Protein AF-A0A3D1R5E0-F1 (afdb_monomer)

Structure (mmCIF, N/CA/C/O backbone):
data_AF-A0A3D1R5E0-F1
#
_entry.id   AF-A0A3D1R5E0-F1
#
loop_
_atom_site.group_PDB
_atom_site.id
_atom_site.type_symbol
_atom_site.label_atom_id
_atom_site.label_alt_id
_atom_site.label_comp_id
_atom_site.label_asym_id
_atom_site.label_entity_id
_atom_site.label_seq_id
_atom_site.pdbx_PDB_ins_code
_atom_site.Cartn_x
_atom_site.Cartn_y
_atom_site.Cartn_z
_atom_site.occupancy
_atom_site.B_iso_or_equiv
_atom_site.auth_seq_id
_atom_site.auth_comp_id
_atom_site.auth_asym_id
_atom_site.auth_atom_id
_atom_site.pdbx_PDB_model_num
ATOM 1 N N . THR A 1 1 ? -7.845 7.059 -3.679 1.00 91.38 1 THR A N 1
ATOM 2 C CA . THR A 1 1 ? -7.155 5.877 -4.218 1.00 91.38 1 THR A CA 1
ATOM 3 C C . THR A 1 1 ? -5.954 6.340 -5.007 1.00 91.38 1 THR A C 1
ATOM 5 O O . THR A 1 1 ? -5.995 7.452 -5.531 1.00 91.38 1 THR A O 1
ATOM 8 N N . ASP A 1 2 ? -4.879 5.566 -4.995 1.00 95.75 2 ASP A N 1
ATOM 9 C CA . ASP A 1 2 ? -3.720 5.741 -5.865 1.00 95.75 2 ASP A CA 1
ATOM 10 C C . ASP A 1 2 ? -4.049 5.232 -7.274 1.00 95.75 2 ASP A C 1
ATOM 12 O O . ASP A 1 2 ? -4.647 4.167 -7.425 1.00 95.75 2 ASP A O 1
ATOM 16 N N . ALA A 1 3 ? -3.702 6.009 -8.299 1.00 94.62 3 ALA A N 1
ATOM 17 C CA . ALA A 1 3 ? -4.112 5.721 -9.674 1.00 94.62 3 ALA A CA 1
ATOM 18 C C . ALA A 1 3 ? -3.322 4.567 -10.308 1.00 94.62 3 ALA A C 1
ATOM 20 O O . ALA A 1 3 ? -3.848 3.887 -11.183 1.00 94.62 3 ALA A O 1
ATOM 21 N N . LEU A 1 4 ? -2.079 4.347 -9.870 1.00 95.69 4 LEU A N 1
ATOM 22 C CA . LEU A 1 4 ? -1.214 3.314 -10.431 1.00 95.69 4 LEU A CA 1
ATOM 23 C C . LEU A 1 4 ? -1.547 1.932 -9.866 1.00 95.69 4 LEU A C 1
ATOM 25 O O . LEU A 1 4 ? -1.655 0.964 -10.612 1.00 95.69 4 LEU A O 1
ATOM 29 N N . THR A 1 5 ? -1.685 1.855 -8.544 1.00 96.62 5 THR A N 1
ATOM 30 C CA . THR A 1 5 ? -1.750 0.590 -7.797 1.00 96.62 5 THR A CA 1
ATOM 31 C C . THR A 1 5 ? -3.164 0.195 -7.374 1.00 96.62 5 THR A C 1
ATOM 33 O O . THR A 1 5 ? -3.397 -0.949 -7.000 1.00 96.62 5 THR A O 1
ATOM 36 N N . GLY A 1 6 ? -4.118 1.131 -7.386 1.00 95.81 6 GLY A N 1
ATOM 37 C CA . GLY A 1 6 ? -5.492 0.887 -6.944 1.00 95.81 6 GLY A CA 1
ATOM 38 C C . GLY A 1 6 ? -5.680 0.783 -5.423 1.00 95.81 6 GLY A C 1
ATOM 39 O O . GLY A 1 6 ? -6.824 0.714 -4.968 1.00 95.81 6 GLY A O 1
ATOM 40 N N . VAL A 1 7 ? -4.610 0.829 -4.616 1.00 97.31 7 VAL A N 1
ATOM 41 C CA . VAL A 1 7 ? -4.718 0.914 -3.147 1.00 97.31 7 VAL A CA 1
ATOM 42 C C . VAL A 1 7 ? -5.093 2.326 -2.699 1.00 97.31 7 VAL A C 1
ATOM 44 O O . VAL A 1 7 ? -5.198 3.266 -3.493 1.00 97.31 7 VAL A O 1
ATOM 47 N N . PHE A 1 8 ? -5.334 2.525 -1.404 1.00 97.81 8 PHE A N 1
ATOM 48 C CA . PHE A 1 8 ? -5.561 3.871 -0.895 1.00 97.81 8 PHE A CA 1
ATOM 49 C C . PHE A 1 8 ? -4.317 4.749 -1.070 1.00 97.81 8 PHE A C 1
ATOM 51 O O . PHE A 1 8 ? -3.195 4.270 -1.153 1.00 97.81 8 PHE A O 1
ATOM 58 N N . ASN A 1 9 ? -4.522 6.060 -1.157 1.00 96.81 9 ASN A N 1
ATOM 59 C CA . ASN A 1 9 ? -3.411 7.006 -1.212 1.00 96.81 9 ASN A CA 1
ATOM 60 C C . ASN A 1 9 ? -3.106 7.537 0.191 1.00 96.81 9 ASN A C 1
ATOM 62 O O . ASN A 1 9 ? -3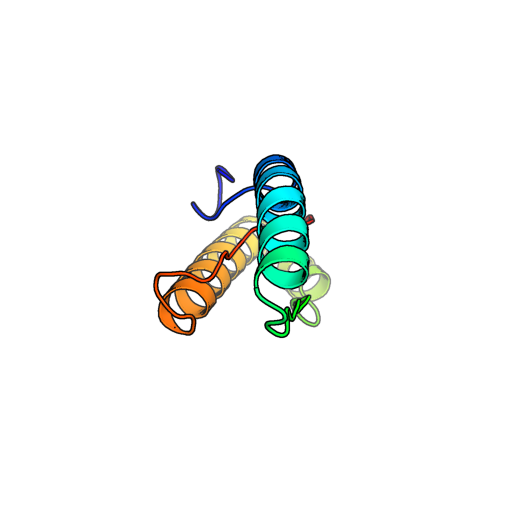.945 7.441 1.092 1.00 96.81 9 ASN A O 1
ATOM 66 N N . ARG A 1 10 ? -1.945 8.177 0.343 1.00 95.81 10 ARG A N 1
ATOM 67 C CA . ARG A 1 10 ? -1.496 8.817 1.586 1.00 95.81 10 ARG A CA 1
ATOM 68 C C . ARG A 1 10 ? -2.573 9.654 2.284 1.00 95.81 10 ARG A C 1
ATOM 70 O O . ARG A 1 10 ? -2.751 9.547 3.491 1.00 95.81 10 ARG A O 1
ATOM 77 N N . ARG A 1 11 ? -3.340 10.457 1.537 1.00 95.19 11 ARG A N 1
ATOM 78 C CA . ARG A 1 11 ? -4.425 11.275 2.109 1.00 95.19 11 ARG A CA 1
ATOM 79 C C . ARG A 1 11 ? -5.491 10.414 2.788 1.00 95.19 11 ARG A C 1
ATOM 81 O O . ARG A 1 11 ? -5.892 10.710 3.905 1.00 95.19 11 ARG A O 1
ATOM 88 N N . HIS A 1 12 ? -5.944 9.357 2.118 1.00 96.25 12 HIS A N 1
ATOM 89 C CA . HIS A 1 12 ? -6.931 8.447 2.691 1.00 96.25 12 HIS A CA 1
ATOM 90 C C . HIS A 1 12 ? -6.364 7.673 3.888 1.00 96.25 12 HIS A C 1
ATOM 92 O O . HIS A 1 12 ? -7.078 7.498 4.871 1.00 96.25 12 HIS A O 1
ATOM 98 N N . LEU A 1 13 ? -5.089 7.264 3.835 1.00 96.44 13 LEU A N 1
ATOM 99 C CA . LEU A 1 13 ? -4.416 6.612 4.960 1.00 96.44 13 LEU A CA 1
ATOM 100 C C . LEU A 1 13 ? -4.491 7.464 6.228 1.00 96.44 13 LEU A C 1
ATOM 102 O O . LEU A 1 13 ? -4.921 6.955 7.255 1.00 96.44 13 LEU A O 1
ATOM 106 N N . PHE A 1 14 ? -4.140 8.751 6.156 1.00 96.44 14 PHE A N 1
ATOM 107 C CA . PHE A 1 14 ? -4.192 9.629 7.329 1.00 96.44 14 PHE A CA 1
ATOM 108 C C . PHE A 1 14 ? -5.606 9.782 7.884 1.00 96.44 14 PHE A C 1
ATOM 110 O O . PHE A 1 14 ? -5.807 9.610 9.083 1.00 96.44 14 PHE A O 1
ATOM 117 N N . SER A 1 15 ? -6.601 9.998 7.018 1.00 96.75 15 SER A N 1
ATOM 118 C CA . SER A 1 15 ? -7.999 10.071 7.460 1.00 96.75 15 SER A CA 1
ATOM 119 C C . SER A 1 15 ? -8.473 8.774 8.128 1.00 96.75 15 SER A C 1
ATOM 121 O O . SER A 1 15 ? -9.251 8.816 9.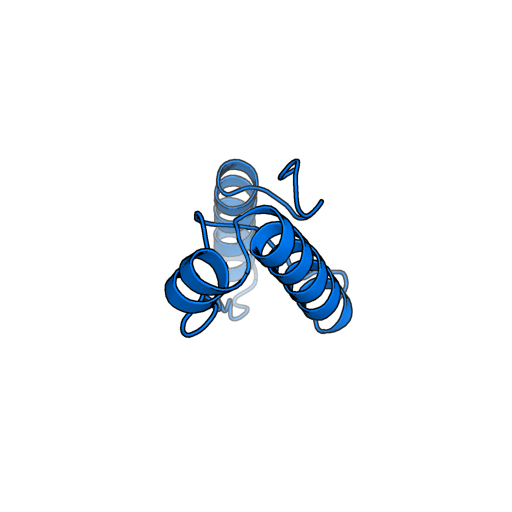076 1.00 96.75 15 SER A O 1
ATOM 123 N N . ARG A 1 16 ? -8.021 7.605 7.655 1.00 96.38 16 ARG A N 1
ATOM 124 C CA . ARG A 1 16 ? -8.330 6.313 8.291 1.00 96.38 16 ARG A CA 1
ATOM 125 C C . ARG A 1 16 ? -7.576 6.125 9.602 1.00 96.38 16 ARG A C 1
ATOM 127 O O . ARG A 1 16 ? -8.168 5.647 10.562 1.00 96.38 16 ARG A O 1
ATOM 134 N N . LEU A 1 17 ? -6.307 6.516 9.655 1.00 96.75 17 LEU A N 1
ATOM 135 C CA . LEU A 1 17 ? -5.462 6.367 10.834 1.00 96.75 17 LEU A CA 1
ATOM 136 C C . LEU A 1 17 ? -6.005 7.172 12.020 1.00 96.75 17 LEU A C 1
ATOM 138 O O . LEU A 1 17 ? -6.060 6.641 13.123 1.00 96.75 17 LEU A O 1
ATOM 142 N N . GLU A 1 18 ? -6.483 8.399 11.794 1.00 97.38 18 GLU A N 1
ATOM 143 C CA . GLU A 1 18 ? -7.155 9.203 12.829 1.00 97.38 18 GLU A CA 1
ATOM 144 C C . GLU A 1 18 ? -8.352 8.460 13.447 1.00 97.38 18 GLU A C 1
ATOM 146 O O . GLU A 1 18 ? -8.506 8.414 14.671 1.00 97.38 18 GLU A O 1
ATOM 151 N N . LEU A 1 19 ? -9.171 7.816 12.608 1.00 96.75 19 LEU A N 1
ATOM 152 C CA . LEU A 1 19 ? -10.323 7.032 13.057 1.00 96.75 19 LEU A CA 1
ATOM 153 C C . LEU A 1 19 ? -9.906 5.769 13.821 1.00 96.75 19 LEU A C 1
ATOM 155 O O . LEU A 1 19 ? -10.499 5.465 14.857 1.00 96.75 19 LEU A O 1
ATOM 159 N N . GLU A 1 20 ? -8.901 5.033 13.338 1.00 96.81 20 GLU A N 1
ATOM 160 C CA . GLU A 1 20 ? -8.433 3.809 14.002 1.00 96.81 20 GLU A CA 1
ATOM 161 C C . GLU A 1 20 ? -7.726 4.110 15.332 1.00 96.81 20 GLU A C 1
ATOM 163 O O . GLU A 1 20 ? -7.904 3.360 16.290 1.00 96.81 20 GLU A O 1
ATOM 168 N N . VAL A 1 21 ? -7.013 5.236 15.451 1.00 97.69 21 VAL A N 1
ATOM 169 C CA . VAL A 1 21 ? -6.448 5.700 16.731 1.00 97.69 21 VAL A CA 1
ATOM 170 C C . VAL A 1 21 ? -7.562 6.002 17.734 1.00 97.69 21 VAL A C 1
ATOM 172 O O . VAL A 1 21 ? -7.532 5.491 18.855 1.00 97.69 21 VAL A O 1
ATOM 175 N N . ALA A 1 22 ? -8.580 6.772 17.334 1.00 97.69 22 ALA A N 1
ATOM 176 C CA . ALA A 1 22 ? -9.718 7.076 18.203 1.00 97.69 22 ALA A CA 1
ATOM 177 C C . ALA A 1 22 ? -10.471 5.801 18.628 1.00 97.69 22 ALA A C 1
ATOM 179 O O . ALA A 1 22 ? -10.892 5.658 19.780 1.00 97.69 22 ALA A O 1
ATOM 180 N N . ARG A 1 23 ? -10.611 4.839 17.710 1.00 96.62 23 ARG A N 1
ATOM 181 C CA . ARG A 1 23 ? -11.217 3.531 17.976 1.00 96.62 23 ARG A CA 1
ATOM 182 C C . ARG A 1 23 ? -10.392 2.715 18.972 1.00 96.62 23 ARG A C 1
ATOM 184 O O . ARG A 1 23 ? -10.959 2.205 19.937 1.00 96.62 23 ARG A O 1
ATOM 191 N N . ALA A 1 24 ? -9.081 2.624 18.767 1.00 97.38 24 ALA A N 1
ATOM 192 C CA . ALA A 1 24 ? -8.162 1.905 19.643 1.00 97.38 24 ALA A CA 1
ATOM 193 C C . ALA A 1 24 ? -8.196 2.456 21.075 1.00 97.38 24 ALA A C 1
ATOM 19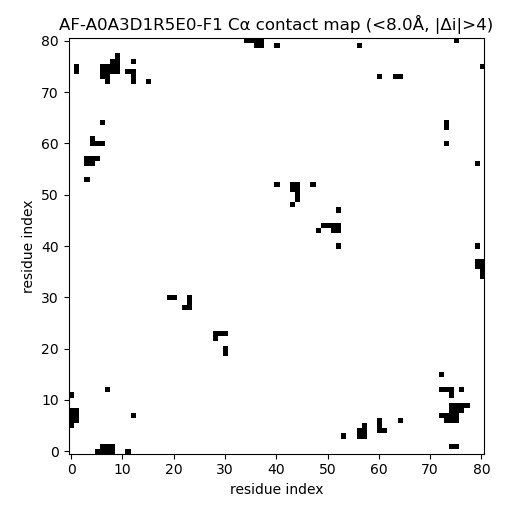5 O O . ALA A 1 24 ? -8.339 1.689 22.026 1.00 97.38 24 ALA A O 1
ATOM 196 N N . GLN A 1 25 ? -8.179 3.784 21.223 1.00 97.25 25 GLN A N 1
ATOM 197 C CA . GLN A 1 25 ? -8.310 4.454 22.519 1.00 97.25 25 GLN A CA 1
ATOM 198 C C . GLN A 1 25 ? -9.657 4.163 23.189 1.00 97.25 25 GLN A C 1
ATOM 200 O O . GLN A 1 25 ? -9.698 3.836 24.372 1.00 97.25 25 GLN A O 1
ATOM 205 N N . ARG A 1 26 ? -10.764 4.242 22.437 1.00 97.69 26 ARG A N 1
ATOM 206 C CA . ARG A 1 26 ? -12.115 4.015 22.971 1.00 97.69 26 ARG A CA 1
ATOM 207 C C . ARG A 1 26 ? -12.323 2.589 23.479 1.00 97.69 26 ARG A C 1
ATOM 209 O O . ARG A 1 26 ? -13.003 2.401 24.483 1.00 97.69 26 ARG A O 1
ATOM 216 N N . PHE A 1 27 ? -11.813 1.596 22.756 1.00 97.62 27 PHE A N 1
ATOM 217 C CA . PHE A 1 27 ? -12.054 0.183 23.057 1.00 97.62 27 PHE A CA 1
ATOM 218 C C . PHE A 1 27 ? -10.894 -0.494 23.798 1.00 97.62 27 PHE A C 1
ATOM 220 O O . PHE A 1 27 ? -11.000 -1.673 24.123 1.00 97.62 27 PHE A O 1
ATOM 227 N N . GLY A 1 28 ? -9.801 0.225 24.074 1.00 96.25 28 GLY A N 1
ATOM 228 C CA . GLY A 1 28 ? -8.622 -0.320 24.753 1.00 96.25 28 GLY A CA 1
ATOM 229 C C . GLY A 1 28 ? -7.905 -1.416 23.954 1.00 96.25 28 GLY A C 1
ATOM 230 O O . GLY A 1 28 ? -7.239 -2.267 24.537 1.00 96.25 28 GLY A O 1
ATOM 231 N N . SER A 1 29 ? -8.071 -1.436 22.630 1.00 95.25 29 SER A N 1
ATOM 232 C CA . SER A 1 29 ? -7.493 -2.447 21.739 1.00 95.25 29 SER A CA 1
ATOM 233 C C . SER A 1 29 ? -6.172 -1.968 21.130 1.00 95.25 29 SER A C 1
ATOM 235 O O . SER A 1 29 ? -6.083 -0.796 20.759 1.00 95.25 29 SER A O 1
ATOM 237 N N . PRO A 1 30 ? -5.168 -2.844 20.943 1.00 95.88 30 PRO A N 1
ATOM 238 C CA . PRO A 1 30 ? -3.914 -2.458 20.306 1.00 95.88 30 PRO A CA 1
ATOM 239 C C . PRO A 1 30 ? -4.121 -2.064 18.836 1.00 95.88 30 PRO A C 1
ATOM 241 O O . PRO A 1 30 ? -4.924 -2.668 18.124 1.00 95.88 30 PRO A O 1
ATOM 244 N N . LEU A 1 31 ? -3.354 -1.070 18.389 1.00 96.75 31 LEU A N 1
ATOM 245 C CA . LEU A 1 31 ? -3.229 -0.652 16.993 1.00 96.75 31 LEU A CA 1
ATOM 246 C C . LEU A 1 31 ? -1.776 -0.848 16.556 1.00 96.75 31 LEU A C 1
ATOM 248 O O . LEU A 1 31 ? -0.852 -0.556 17.315 1.00 96.75 31 LEU A O 1
ATOM 252 N N . SER A 1 32 ? -1.568 -1.325 15.334 1.00 96.62 32 SER A N 1
ATOM 253 C CA . SER A 1 32 ? -0.240 -1.495 14.745 1.00 96.62 32 SER A CA 1
ATOM 254 C C . SER A 1 32 ? -0.197 -0.866 13.361 1.00 96.62 32 SER A C 1
ATOM 256 O O . SER A 1 32 ? -1.198 -0.849 12.648 1.00 96.62 32 SER A O 1
ATOM 258 N N . VAL A 1 33 ? 0.973 -0.352 12.993 1.00 96.62 33 VAL A N 1
ATOM 259 C CA . VAL A 1 33 ? 1.254 0.216 11.674 1.00 96.62 33 VAL A CA 1
ATOM 260 C C . VAL A 1 33 ? 2.523 -0.445 11.157 1.00 96.62 33 VAL A C 1
ATOM 262 O O . VAL A 1 33 ? 3.500 -0.559 11.897 1.00 96.62 33 VAL A O 1
ATOM 265 N N . ALA A 1 34 ? 2.498 -0.879 9.902 1.00 96.19 34 ALA A N 1
ATOM 266 C CA . ALA A 1 34 ? 3.666 -1.373 9.190 1.00 96.19 34 ALA A CA 1
ATOM 267 C C . ALA A 1 34 ? 3.946 -0.435 8.017 1.00 96.19 34 ALA A C 1
ATOM 269 O O . ALA A 1 34 ? 3.034 -0.108 7.258 1.00 96.19 3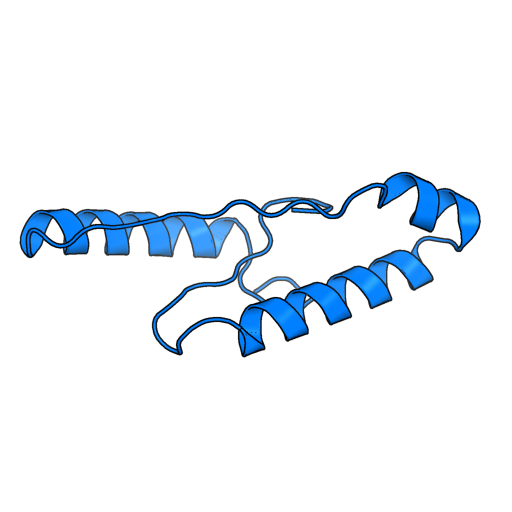4 ALA A O 1
ATOM 270 N N . MET A 1 35 ? 5.197 -0.006 7.893 1.00 95.31 35 MET A N 1
ATOM 271 C CA . MET A 1 35 ? 5.689 0.729 6.735 1.00 95.31 35 MET A CA 1
ATOM 272 C C . MET A 1 35 ? 6.572 -0.226 5.941 1.00 95.31 35 MET A C 1
ATOM 274 O O . MET A 1 35 ? 7.415 -0.906 6.528 1.00 95.31 35 MET A O 1
ATOM 278 N N . VAL A 1 36 ? 6.306 -0.33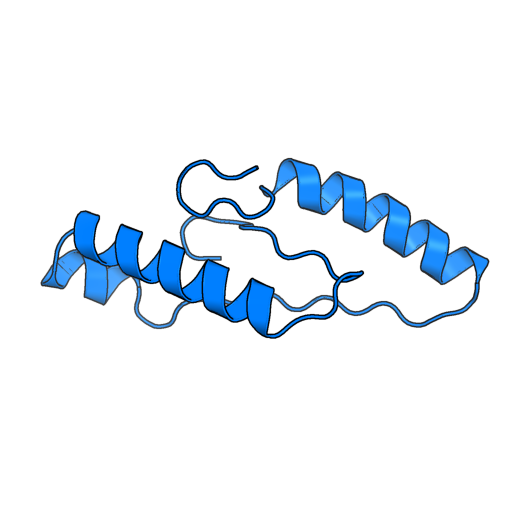5 4.646 1.00 94.75 36 VAL A N 1
ATOM 279 C CA . VAL A 1 36 ? 6.955 -1.289 3.746 1.00 94.75 36 VAL A CA 1
ATOM 280 C C . VAL A 1 36 ? 7.663 -0.481 2.673 1.00 94.75 36 VAL A C 1
ATOM 282 O O . VAL A 1 36 ? 7.067 0.440 2.131 1.00 94.75 36 VAL A O 1
ATOM 285 N N . ASP A 1 37 ? 8.909 -0.832 2.389 1.00 94.94 37 ASP A N 1
ATOM 286 C CA . ASP A 1 37 ? 9.719 -0.219 1.340 1.00 94.94 37 ASP A CA 1
ATOM 287 C C . ASP A 1 37 ? 10.176 -1.304 0.358 1.00 94.94 37 ASP A C 1
ATOM 289 O O . ASP A 1 37 ? 10.440 -2.443 0.763 1.00 94.94 37 ASP A O 1
ATOM 293 N N . ILE A 1 38 ? 10.219 -0.983 -0.937 1.00 94.88 38 ILE A N 1
ATOM 294 C CA . ILE A 1 38 ? 10.685 -1.921 -1.964 1.00 94.88 38 ILE A CA 1
ATOM 295 C C . ILE A 1 38 ? 12.199 -1.782 -2.110 1.00 94.88 38 ILE A C 1
ATOM 297 O O . ILE A 1 38 ? 12.705 -0.860 -2.756 1.00 94.88 38 ILE A O 1
ATOM 301 N N . ASP A 1 39 ? 12.921 -2.772 -1.590 1.00 95.25 39 ASP A N 1
ATOM 302 C CA . ASP A 1 39 ? 14.377 -2.810 -1.676 1.00 95.25 39 ASP A CA 1
ATOM 303 C C . ASP A 1 39 ? 14.876 -2.651 -3.121 1.00 95.25 39 ASP A C 1
ATOM 305 O O . ASP A 1 39 ? 14.465 -3.352 -4.050 1.00 95.25 39 ASP A O 1
ATOM 309 N N . HIS A 1 40 ? 15.835 -1.740 -3.304 1.00 94.56 40 HIS A N 1
ATOM 310 C CA . HIS A 1 40 ? 16.504 -1.483 -4.583 1.00 94.56 40 HIS A CA 1
ATOM 311 C C . HIS A 1 40 ? 15.582 -1.040 -5.735 1.00 94.56 40 HIS A C 1
ATOM 313 O O . HIS A 1 40 ? 15.973 -1.162 -6.902 1.00 94.56 40 HIS A O 1
ATOM 319 N N . PHE A 1 41 ? 14.411 -0.463 -5.450 1.00 96.00 41 PHE A N 1
ATOM 320 C CA . PHE A 1 41 ? 13.455 -0.044 -6.480 1.00 96.00 41 PHE A CA 1
ATOM 321 C C . PHE A 1 41 ? 14.051 0.918 -7.522 1.00 96.00 41 PHE A C 1
ATOM 323 O O . PHE A 1 41 ? 13.862 0.741 -8.729 1.00 96.00 41 PHE A O 1
ATOM 330 N N . LYS A 1 42 ? 14.885 1.874 -7.095 1.00 94.00 42 LYS A N 1
ATOM 331 C CA . LYS A 1 42 ? 15.630 2.743 -8.020 1.00 94.00 42 LYS A CA 1
ATOM 332 C C . LYS A 1 42 ? 16.523 1.964 -8.994 1.00 94.00 42 LYS A C 1
ATOM 334 O O . LYS A 1 42 ? 16.500 2.246 -10.186 1.00 94.00 42 LYS A O 1
ATOM 339 N N . ARG A 1 43 ? 17.271 0.958 -8.521 1.00 97.31 43 ARG A N 1
ATOM 340 C CA . ARG A 1 43 ? 18.139 0.135 -9.388 1.00 97.31 43 ARG A CA 1
ATOM 341 C C . ARG A 1 43 ? 17.313 -0.617 -10.430 1.00 97.31 43 ARG A C 1
ATOM 343 O O . ARG A 1 43 ? 17.750 -0.738 -11.572 1.00 97.31 43 ARG A O 1
ATOM 350 N N . LEU A 1 44 ? 16.137 -1.110 -10.045 1.00 96.81 44 LEU A N 1
ATOM 351 C CA . LEU A 1 44 ? 15.210 -1.760 -10.966 1.00 96.81 44 LEU A CA 1
ATOM 352 C C . LEU A 1 44 ? 14.741 -0.788 -12.055 1.00 96.81 44 LEU A C 1
ATOM 354 O O . LEU A 1 44 ? 14.825 -1.129 -13.233 1.00 96.81 44 LEU A O 1
ATOM 358 N N . ASN A 1 45 ? 14.343 0.432 -11.683 1.00 96.38 45 ASN A N 1
ATOM 359 C CA . ASN A 1 45 ? 13.974 1.477 -12.643 1.00 96.38 45 ASN A CA 1
ATOM 360 C C . ASN A 1 45 ? 15.134 1.856 -13.568 1.00 96.38 45 ASN A C 1
ATOM 362 O O . ASN A 1 45 ? 14.939 1.956 -14.776 1.00 96.38 45 ASN A O 1
ATOM 366 N N . ASP A 1 46 ? 16.340 2.017 -13.027 1.00 97.44 46 ASP A N 1
ATOM 367 C CA . ASP A 1 46 ? 17.524 2.377 -13.811 1.00 97.44 46 ASP A CA 1
ATOM 368 C C . ASP A 1 46 ? 17.913 1.260 -14.804 1.00 97.44 46 ASP A C 1
ATOM 370 O O . ASP A 1 46 ? 18.420 1.540 -15.888 1.00 97.44 46 ASP A O 1
ATOM 374 N N . THR A 1 47 ? 17.653 -0.008 -14.458 1.00 98.00 47 THR A N 1
ATOM 375 C CA . THR A 1 47 ? 18.018 -1.179 -15.280 1.00 98.00 47 THR A CA 1
ATOM 376 C C . THR A 1 47 ? 16.943 -1.544 -16.309 1.00 98.00 47 THR A C 1
ATOM 378 O O . THR A 1 47 ? 17.267 -1.955 -17.423 1.00 98.00 47 THR A O 1
ATOM 381 N N . HIS A 1 48 ? 15.664 -1.422 -15.946 1.00 97.25 48 HIS A N 1
ATOM 382 C CA . HIS A 1 48 ? 14.533 -1.940 -16.729 1.00 97.25 48 HIS A CA 1
ATOM 383 C C . HIS A 1 48 ? 13.539 -0.858 -17.182 1.00 97.25 48 HIS A C 1
ATOM 385 O O . HIS A 1 48 ? 12.599 -1.154 -17.919 1.00 97.25 48 HIS A O 1
ATOM 391 N N . GLY A 1 49 ? 13.759 0.396 -16.786 1.00 97.12 49 GLY A N 1
ATOM 392 C CA . GLY A 1 49 ? 12.892 1.533 -17.077 1.00 97.12 49 GLY A CA 1
ATOM 393 C C . GLY A 1 49 ? 11.693 1.646 -16.133 1.00 97.12 49 GLY A C 1
ATOM 394 O O . GLY A 1 49 ? 11.237 0.672 -15.534 1.00 97.12 49 GLY A O 1
ATOM 395 N N . HIS A 1 50 ? 11.133 2.855 -16.052 1.00 96.25 50 HIS A N 1
ATOM 396 C CA . HIS A 1 50 ? 9.959 3.157 -15.224 1.00 96.25 50 HIS A CA 1
ATOM 397 C C . HIS A 1 50 ? 8.736 2.253 -15.465 1.00 96.25 50 HIS A C 1
ATOM 399 O O . HIS A 1 50 ? 8.109 1.876 -14.478 1.00 96.25 50 HIS A O 1
ATOM 405 N N . PRO A 1 51 ? 8.400 1.828 -16.704 1.00 97.31 51 PRO A N 1
ATOM 406 C CA . PRO A 1 51 ? 7.276 0.914 -16.910 1.00 97.31 51 PRO A CA 1
ATOM 407 C C . PRO A 1 51 ? 7.427 -0.416 -16.159 1.00 97.31 51 PRO A C 1
ATOM 409 O O . PRO A 1 51 ? 6.438 -0.966 -15.689 1.00 97.31 51 PRO A O 1
ATOM 412 N N . ALA A 1 52 ? 8.655 -0.926 -16.003 1.00 96.56 52 ALA A N 1
ATOM 413 C CA . ALA A 1 52 ? 8.899 -2.136 -15.223 1.00 96.56 52 ALA A CA 1
ATOM 414 C C . ALA A 1 52 ? 8.692 -1.893 -13.720 1.00 96.56 52 ALA A C 1
ATOM 416 O O . ALA A 1 52 ? 8.102 -2.731 -13.039 1.00 96.56 52 ALA A O 1
ATOM 417 N N . GLY A 1 53 ? 9.126 -0.738 -13.203 1.00 97.12 53 GLY A N 1
ATOM 418 C CA . GLY A 1 53 ? 8.862 -0.345 -11.818 1.00 97.12 53 GLY A CA 1
ATOM 419 C C . GLY A 1 53 ? 7.375 -0.178 -11.520 1.00 97.12 53 GLY A C 1
ATOM 420 O O . GLY A 1 53 ? 6.905 -0.619 -10.474 1.00 97.12 53 GLY A O 1
ATOM 421 N N . ASP A 1 54 ? 6.617 0.380 -12.461 1.00 97.31 54 ASP A N 1
ATOM 422 C CA . ASP A 1 54 ? 5.164 0.513 -12.354 1.00 97.31 54 ASP A CA 1
ATOM 423 C C . ASP A 1 54 ? 4.465 -0.849 -12.213 1.00 97.31 54 ASP A C 1
ATOM 425 O O . ASP A 1 54 ? 3.559 -1.000 -11.389 1.00 97.31 54 ASP A O 1
ATOM 429 N N . GLU A 1 55 ? 4.904 -1.862 -12.965 1.00 97.88 55 GLU A N 1
ATOM 430 C CA . GLU A 1 55 ? 4.384 -3.229 -12.835 1.00 97.88 55 GLU A CA 1
ATOM 431 C C . GLU A 1 55 ? 4.765 -3.875 -11.496 1.00 97.88 55 GLU A C 1
ATOM 433 O O . GLU A 1 55 ? 3.932 -4.532 -10.867 1.00 97.88 55 GLU A O 1
ATOM 438 N N . VAL A 1 56 ? 5.983 -3.635 -11.001 1.00 96.88 56 VAL A N 1
ATOM 439 C CA . VAL A 1 56 ? 6.400 -4.093 -9.665 1.00 96.88 56 VAL A CA 1
ATOM 440 C C . VAL A 1 56 ? 5.538 -3.459 -8.573 1.00 96.88 56 VAL A C 1
ATOM 442 O O . VAL A 1 56 ? 5.061 -4.170 -7.689 1.00 96.88 56 VAL A O 1
ATOM 445 N N . LEU A 1 57 ? 5.266 -2.154 -8.650 1.00 97.12 57 LEU A N 1
ATOM 446 C CA . LEU A 1 57 ? 4.406 -1.457 -7.689 1.00 97.12 57 LEU A CA 1
ATOM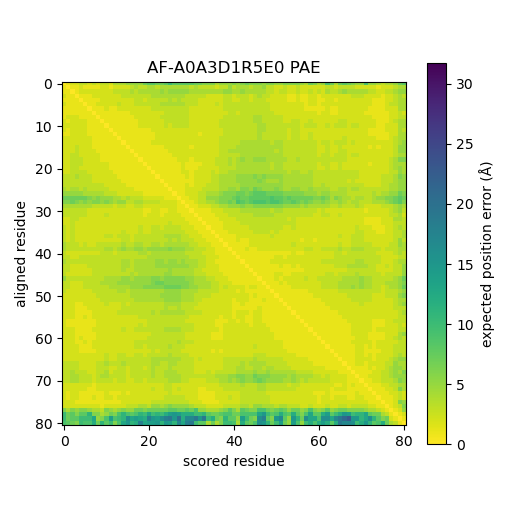 447 C C . LEU A 1 57 ? 2.986 -2.033 -7.668 1.00 97.12 57 LEU A C 1
ATOM 449 O O . LEU A 1 57 ? 2.428 -2.263 -6.594 1.00 97.12 57 LEU A O 1
ATOM 453 N N . LYS A 1 58 ? 2.403 -2.309 -8.842 1.00 97.56 58 LYS A N 1
ATOM 454 C CA . LYS A 1 58 ? 1.085 -2.960 -8.948 1.00 97.56 58 LYS A CA 1
ATOM 455 C C . LYS A 1 58 ? 1.089 -4.352 -8.322 1.00 97.56 58 LYS A C 1
ATOM 457 O O . LYS A 1 58 ? 0.167 -4.691 -7.579 1.00 97.56 58 LYS A O 1
ATOM 462 N N . LEU A 1 59 ? 2.126 -5.145 -8.593 1.00 97.62 59 LEU A N 1
ATOM 463 C CA . LEU A 1 59 ? 2.262 -6.493 -8.047 1.00 97.62 59 LEU A CA 1
ATOM 464 C C . LEU A 1 59 ? 2.373 -6.467 -6.519 1.00 97.62 59 LEU A C 1
ATOM 466 O O . LEU A 1 59 ? 1.632 -7.179 -5.843 1.00 97.62 59 LEU A O 1
ATOM 470 N N . VAL A 1 60 ? 3.251 -5.625 -5.970 1.00 97.06 60 VAL A N 1
ATOM 471 C CA . VAL A 1 60 ? 3.437 -5.485 -4.518 1.00 97.06 60 VAL A CA 1
ATOM 472 C C . VAL A 1 60 ? 2.143 -5.029 -3.848 1.00 97.06 60 VAL A C 1
ATOM 474 O O . VAL A 1 60 ? 1.723 -5.631 -2.861 1.00 97.06 60 VAL A O 1
ATOM 477 N N . ALA A 1 61 ? 1.451 -4.039 -4.415 1.00 97.00 61 ALA A N 1
ATOM 478 C CA . ALA A 1 61 ? 0.163 -3.588 -3.900 1.00 97.00 61 ALA A CA 1
ATOM 479 C C . ALA A 1 61 ? -0.880 -4.720 -3.862 1.00 97.00 61 ALA A C 1
ATOM 481 O O . ALA A 1 61 ? -1.553 -4.906 -2.844 1.00 97.00 61 ALA A O 1
ATOM 482 N N . SER A 1 62 ? -0.973 -5.518 -4.931 1.00 97.25 62 SER A N 1
ATOM 483 C CA . SER A 1 62 ? -1.873 -6.675 -4.987 1.00 97.25 62 SER A CA 1
ATOM 484 C C . SER A 1 62 ? -1.507 -7.750 -3.960 1.00 97.25 62 SER A C 1
ATOM 486 O O . SER A 1 62 ? -2.401 -8.342 -3.352 1.00 97.25 62 SER A O 1
ATOM 488 N N . LEU A 1 63 ? -0.213 -8.015 -3.755 1.00 97.75 63 LEU A N 1
ATOM 489 C CA . LEU A 1 63 ? 0.261 -8.980 -2.762 1.00 97.75 63 LEU A CA 1
ATOM 490 C C . LEU A 1 63 ? -0.081 -8.524 -1.341 1.00 97.75 63 LEU A C 1
ATOM 492 O O . LEU A 1 63 ? -0.618 -9.310 -0.563 1.00 97.75 63 LEU A O 1
ATOM 496 N N . LEU A 1 64 ? 0.158 -7.250 -1.021 1.00 97.25 64 LEU A N 1
ATOM 497 C CA . LEU A 1 64 ? -0.175 -6.681 0.285 1.00 97.25 64 LEU A CA 1
ATOM 498 C C . LEU A 1 64 ? -1.683 -6.732 0.550 1.00 97.25 64 LEU A C 1
ATOM 500 O O . LEU A 1 64 ? -2.092 -7.153 1.627 1.00 97.25 64 LEU A O 1
ATOM 504 N N . GLN A 1 65 ? -2.521 -6.381 -0.431 1.00 96.31 65 GLN A N 1
ATOM 505 C CA . GLN A 1 65 ? -3.979 -6.491 -0.291 1.00 96.31 65 GLN A CA 1
ATOM 506 C C . GLN A 1 65 ? -4.450 -7.929 -0.043 1.00 96.31 65 GLN A C 1
ATOM 508 O O . GLN A 1 65 ? -5.387 -8.132 0.727 1.00 96.31 65 GLN A O 1
ATOM 513 N N . GLY A 1 66 ? -3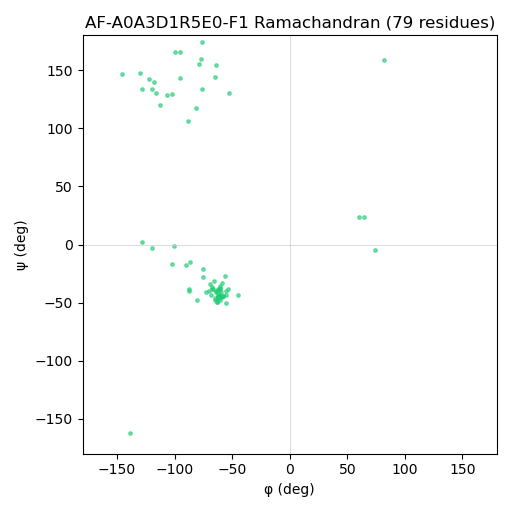.812 -8.919 -0.675 1.00 97.12 66 GLY A N 1
ATOM 514 C CA . GLY A 1 66 ? -4.119 -10.337 -0.465 1.00 97.12 66 GLY A CA 1
ATOM 515 C C . GLY A 1 66 ? -3.582 -10.911 0.851 1.00 97.12 66 GLY A C 1
ATOM 516 O O . GLY A 1 66 ? -4.092 -11.927 1.320 1.00 97.12 66 GLY A O 1
ATOM 517 N N . ALA A 1 67 ? -2.570 -10.277 1.447 1.00 97.25 67 ALA A N 1
ATOM 518 C CA . ALA A 1 67 ? -1.919 -10.737 2.673 1.00 97.25 67 ALA A CA 1
ATOM 519 C C . ALA A 1 67 ? -2.555 -10.187 3.962 1.00 97.25 67 ALA A C 1
ATOM 521 O O . ALA A 1 67 ? -2.325 -10.740 5.040 1.00 97.25 67 ALA A O 1
ATOM 522 N N . VAL A 1 68 ? -3.344 -9.112 3.875 1.00 96.94 68 VAL A N 1
ATOM 523 C CA . VAL A 1 68 ? -3.998 -8.487 5.035 1.00 96.94 68 VAL A CA 1
ATOM 524 C C . VAL A 1 68 ? -5.462 -8.909 5.183 1.00 96.94 68 VAL A C 1
ATOM 526 O O . VAL A 1 68 ? -6.083 -9.466 4.277 1.00 96.94 68 VAL A O 1
ATOM 529 N N . ARG A 1 69 ? -6.059 -8.639 6.348 1.00 96.62 69 ARG A N 1
ATOM 530 C CA . ARG A 1 69 ? -7.483 -8.901 6.590 1.00 96.62 69 ARG A CA 1
ATOM 531 C C . ARG A 1 69 ? -8.330 -7.820 5.926 1.00 96.62 69 ARG A C 1
ATOM 533 O O . ARG A 1 69 ? -7.905 -6.687 5.749 1.00 96.62 69 ARG A O 1
ATOM 540 N N . LYS A 1 70 ? -9.610 -8.123 5.690 1.00 93.12 70 LYS A N 1
ATOM 541 C CA . LYS A 1 70 ? -10.582 -7.181 5.098 1.00 93.12 70 LYS A CA 1
ATOM 542 C C . LYS A 1 70 ? -10.728 -5.850 5.858 1.00 93.12 70 LYS A C 1
ATOM 544 O O . LYS A 1 70 ? -11.154 -4.860 5.275 1.00 93.12 70 LYS A O 1
ATOM 549 N N . VAL A 1 71 ? -10.464 -5.849 7.164 1.00 93.00 71 VAL A N 1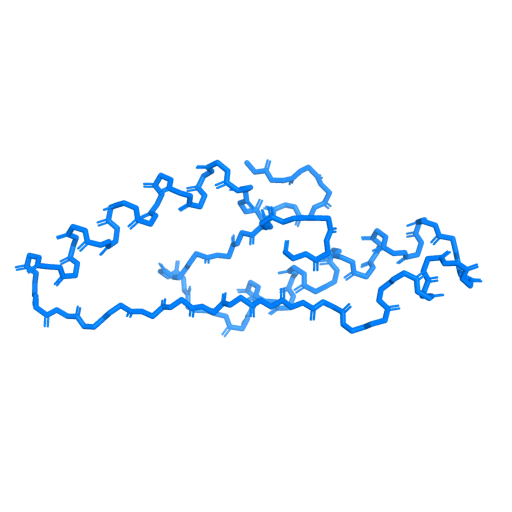
ATOM 550 C CA . VAL A 1 71 ? -10.576 -4.657 8.022 1.00 93.00 71 VAL A CA 1
ATOM 551 C C . VAL A 1 71 ? -9.308 -3.807 8.031 1.00 93.00 71 VAL A C 1
ATOM 553 O O . VAL A 1 71 ? -9.364 -2.657 8.463 1.00 93.00 71 VAL A O 1
ATOM 556 N N . ASP A 1 72 ? -8.191 -4.359 7.561 1.00 95.69 72 ASP A N 1
ATOM 557 C CA . ASP A 1 72 ? -6.912 -3.667 7.526 1.00 95.69 72 ASP A CA 1
ATOM 558 C C . ASP A 1 72 ? -6.880 -2.702 6.334 1.00 95.69 72 ASP A C 1
ATOM 560 O O . ASP A 1 72 ? -7.603 -2.851 5.346 1.00 95.69 72 ASP A O 1
ATOM 564 N N . THR A 1 73 ? -6.048 -1.669 6.431 1.00 96.25 73 THR A N 1
ATOM 565 C CA . THR A 1 73 ? -5.925 -0.636 5.397 1.00 96.25 73 THR A CA 1
ATOM 566 C C . THR A 1 73 ? -4.549 -0.727 4.752 1.00 96.25 73 THR A C 1
ATOM 568 O O . THR A 1 73 ? -3.545 -0.530 5.427 1.00 96.25 73 THR A O 1
ATOM 571 N N . VAL A 1 74 ? -4.509 -0.970 3.440 1.00 97.38 74 VAL A N 1
ATOM 572 C CA . VAL A 1 74 ? -3.291 -0.854 2.621 1.00 97.38 74 VAL A CA 1
ATOM 573 C C . VAL A 1 74 ? -3.354 0.452 1.844 1.00 97.38 74 VAL A C 1
ATOM 575 O O . VAL A 1 74 ? -4.362 0.752 1.193 1.00 97.38 74 VAL A O 1
ATOM 578 N N . ALA A 1 75 ? -2.283 1.233 1.912 1.00 97.06 75 ALA A N 1
ATOM 579 C CA . ALA A 1 75 ? -2.174 2.495 1.210 1.00 97.06 75 ALA A CA 1
ATOM 580 C C . ALA A 1 75 ? -0.740 2.743 0.753 1.00 97.06 75 ALA A C 1
ATOM 582 O O . ALA A 1 75 ? 0.191 2.389 1.464 1.00 97.06 75 ALA A O 1
ATOM 583 N N . ARG A 1 76 ? -0.598 3.411 -0.391 1.00 96.69 76 ARG A N 1
ATOM 584 C CA . ARG A 1 76 ? 0.676 3.926 -0.882 1.00 96.69 76 ARG A CA 1
ATOM 585 C C . ARG A 1 76 ? 0.989 5.248 -0.187 1.00 96.69 76 ARG A C 1
ATOM 587 O O . ARG A 1 76 ? 0.209 6.209 -0.301 1.00 96.69 76 ARG A O 1
ATOM 594 N N . TYR A 1 77 ? 2.086 5.281 0.558 1.00 93.00 77 TYR A N 1
ATOM 595 C CA . TYR A 1 77 ? 2.536 6.447 1.309 1.00 93.00 77 TYR A CA 1
ATOM 596 C C . TYR A 1 77 ? 3.408 7.375 0.454 1.00 93.00 77 TYR A C 1
ATOM 598 O O . TYR A 1 77 ? 3.230 8.596 0.506 1.00 93.00 77 TYR A O 1
ATOM 606 N N . GLY A 1 78 ? 4.285 6.808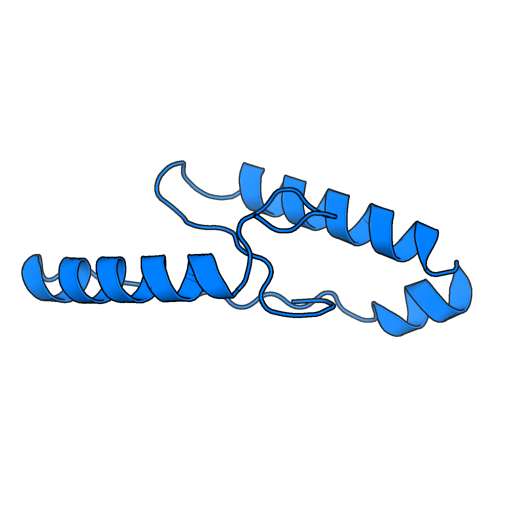 -0.373 1.00 87.75 78 GLY A N 1
ATOM 607 C CA . GLY A 1 78 ? 5.313 7.510 -1.133 1.00 87.75 78 GLY A CA 1
ATOM 608 C C . GLY A 1 78 ? 5.475 6.994 -2.566 1.00 87.75 78 GLY A C 1
ATOM 609 O O . GLY A 1 78 ? 4.587 6.370 -3.149 1.00 87.75 78 GLY A O 1
ATOM 610 N N . GLY A 1 79 ? 6.616 7.315 -3.179 1.00 75.31 79 GLY A N 1
ATOM 611 C CA . GLY A 1 79 ? 6.946 6.840 -4.528 1.00 75.31 79 GLY A CA 1
ATOM 612 C C . GLY A 1 79 ? 7.180 5.327 -4.576 1.00 75.31 79 GLY A C 1
ATOM 613 O O . GLY A 1 79 ? 6.748 4.680 -5.524 1.00 75.31 79 GLY A O 1
ATOM 614 N N . GLU A 1 80 ? 7.791 4.771 -3.539 1.00 71.69 80 GLU A N 1
ATOM 615 C CA . GLU A 1 80 ? 8.140 3.347 -3.399 1.00 71.69 80 GLU A CA 1
ATOM 616 C C . GLU A 1 80 ? 7.639 2.730 -2.079 1.00 71.69 80 GLU A C 1
ATOM 618 O O . GLU A 1 80 ? 7.815 1.537 -1.851 1.00 71.69 80 GLU A O 1
ATOM 623 N N . GLU A 1 81 ? 6.933 3.540 -1.280 1.00 61.12 81 GLU A N 1
ATOM 624 C CA . GLU A 1 81 ? 6.361 3.226 0.039 1.00 61.12 81 GLU A CA 1
ATOM 625 C C . GLU A 1 81 ? 4.826 3.178 0.003 1.00 61.12 81 GLU A C 1
ATOM 627 O O . GLU A 1 81 ? 4.213 4.024 -0.699 1.00 61.12 81 GLU A O 1
#

Secondary structure (DSSP, 8-state):
--TTT-SEEHHHHHHHHHHHHHHHHHHT----------TTHHHHHHHH-HHHHHHHHHHHHHHHHHHS-TTS--EE-SS--

Foldseek 3Di:
DDPLQPAAEQVVVVVVVVVVVVVCVVVVHDDDDDDDFDPPLVVCCVVPNPVRSSVVSNVVSVVVVVVDDPPDGDYDYDPGD

Solvent-accessible surface area (backbone atoms only — not comparable to full-atom values): 4857 Å² total; per-residue (Å²): 102,32,89,86,49,68,38,31,20,44,71,55,43,52,64,49,48,57,52,51,52,55,48,24,66,74,70,74,44,91,81,87,86,84,88,62,72,57,84,64,51,66,59,48,25,76,75,63,34,61,72,52,41,52,51,50,49,31,50,52,46,52,51,52,62,72,71,50,60,94,87,58,87,65,52,41,67,55,97,66,47

pLDDT: mean 95.29, std 5.44, range [61.12, 98.0]

Nearest PDB structures (foldseek):
  4urg-assembly1_A  TM=8.920E-01  e=9.533E-05  Thermotoga maritima
  4urs-assembly1_A  TM=8.920E-01  e=1.093E-04  Thermotoga maritima
  6tts-assembly1_B  TM=8.731E-01  e=1.888E-04  Caulobacter vibrioides NA1000
  7a7e-assembly1_A  TM=9.727E-01  e=6.922E-04  Pseudomonas aeruginosa PAO1
  3qyy-assembly1_B  TM=8.400E-01  e=4.094E-03  Xanthomonas campestris pv. campestris

Mean predicted aligned error: 2.86 Å

Sequence (81 aa):
TDALTGVFNRRHLFSRLELEVARAQRFGSPLSVAMVDIDHFKRLNDTHGHPAGDEVLKLVASLLQGAVRKVDTVARYGGEE

Radius of gyration: 14.61 Å; Cα contacts (8 Å, |Δi|>4): 69; chains: 1; bounding box: 30×22×42 Å